Protein AF-A0A8S2VLJ2-F1 (afdb_monomer)

InterPro domains:
  IPR057774 UMOD/GP2/OIT3-like, D8C domain [PF23283] (25-92)

Secondary structure (DSSP, 8-state):
---S-----TT-TT---TT--SS-----TTS-SS--SSPPPTTGGG-SS-EE--SPPP-STT-EEEEEEEEEETTEE--GGGEEEEEEE---

Organism: NCBI:txid392030

Nearest PDB structures (foldseek):
  7p6t-assembly1_A  TM=8.991E-01  e=5.110E-03  Homo sapiens
  7p6r-assembly2_B  TM=8.998E-01  e=6.579E-03  Homo sapiens
  7p6r-assembly1_A  TM=8.991E-01  e=7.952E-03  Homo sapiens
  7q3n-assembly1_U  TM=8.943E-01  e=9.611E-03  Homo sapiens
  5e7t-assembly1_B  TM=3.470E-01  e=9.409E+00  Lactococcus phage Tuc2009

Sequence (92 aa):
TRLTSYTSCVNCFWDTSPYFSTGWYRFIAPGGTQMPAMPPSTGACGATWPTWYNGTYPSTAGSTVSSAVCAQVSGTLCHPSYYMPVSITNCN

Solvent-accessible surface area (backbone atoms only — not comparable to full-atom values): 5960 Å² total; per-residue (Å²): 135,88,76,66,52,70,63,74,56,90,79,50,94,79,67,80,56,92,86,72,68,96,76,88,83,80,56,50,83,90,55,40,77,56,74,44,68,54,84,58,58,80,46,45,70,76,18,80,44,25,47,22,37,80,68,83,76,58,85,50,64,76,37,71,44,85,47,55,33,31,29,30,51,98,86,45,71,60,48,87,87,38,60,35,81,45,76,48,64,25,78,119

Radius of gyration: 12.97 Å; Cα contacts (8 Å, |Δi|>4): 142; chains: 1; bounding box: 30×22×33 Å

Structure (mmCIF, N/CA/C/O backbone):
data_AF-A0A8S2VLJ2-F1
#
_entry.id   AF-A0A8S2VLJ2-F1
#
loop_
_atom_site.group_PDB
_atom_site.id
_atom_site.type_symbol
_atom_site.label_atom_id
_atom_site.label_alt_id
_atom_site.label_comp_id
_atom_site.label_asym_id
_atom_site.label_entity_id
_atom_site.label_seq_id
_atom_site.pdbx_PDB_ins_code
_atom_site.Cartn_x
_atom_site.Cartn_y
_atom_site.Cartn_z
_atom_site.occupancy
_atom_site.B_iso_or_equiv
_atom_site.auth_seq_id
_atom_site.auth_comp_id
_atom_site.auth_asym_id
_atom_site.auth_atom_id
_atom_site.pdbx_PDB_model_num
ATOM 1 N N . THR A 1 1 ? -17.240 0.145 -14.905 1.00 32.81 1 THR A N 1
ATOM 2 C CA . THR A 1 1 ? -16.209 -0.764 -15.4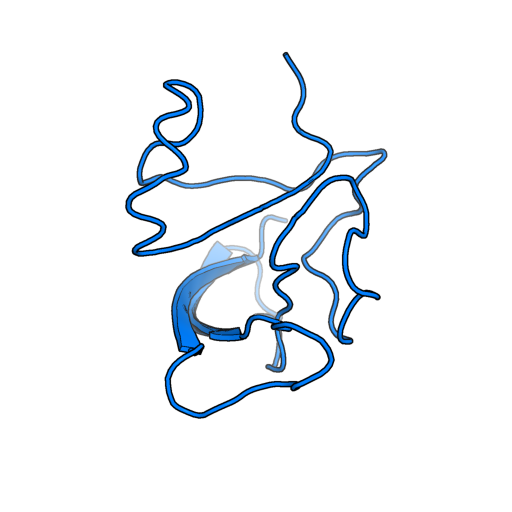51 1.00 32.81 1 THR A CA 1
ATOM 3 C C . THR A 1 1 ? -15.284 -1.132 -14.307 1.00 32.81 1 THR A C 1
ATOM 5 O O . THR A 1 1 ? -14.787 -0.235 -13.646 1.00 32.81 1 THR A O 1
ATOM 8 N N . ARG A 1 2 ? -15.221 -2.418 -13.943 1.00 34.25 2 ARG A N 1
ATOM 9 C CA . ARG A 1 2 ? -14.660 -2.936 -12.678 1.00 34.25 2 ARG A CA 1
ATOM 10 C C . ARG A 1 2 ? -13.155 -3.141 -12.832 1.00 34.25 2 ARG A C 1
ATOM 12 O O . ARG A 1 2 ? -12.746 -3.946 -13.658 1.00 34.25 2 ARG A O 1
ATOM 19 N N . LEU A 1 3 ? -12.359 -2.395 -12.075 1.00 37.97 3 LEU A N 1
ATOM 20 C CA . LEU A 1 3 ? -10.902 -2.454 -12.150 1.00 37.97 3 LEU A CA 1
ATOM 21 C C . LEU A 1 3 ? -10.400 -3.638 -11.313 1.00 37.97 3 LEU A C 1
ATOM 23 O O . LEU A 1 3 ? -10.616 -3.698 -10.106 1.00 37.97 3 LEU A O 1
ATOM 27 N N . THR A 1 4 ? -9.783 -4.607 -11.984 1.00 35.94 4 THR A N 1
ATOM 28 C CA . THR A 1 4 ? -9.141 -5.803 -11.404 1.00 35.94 4 THR A CA 1
ATOM 29 C C . THR A 1 4 ? -7.660 -5.588 -11.087 1.00 35.94 4 THR A C 1
ATOM 31 O O . THR A 1 4 ? -6.956 -6.538 -10.751 1.00 35.94 4 THR A O 1
ATOM 34 N N . SER A 1 5 ? -7.179 -4.351 -11.181 1.00 45.69 5 SER A N 1
ATOM 35 C CA . SER A 1 5 ? -5.826 -3.960 -10.809 1.00 45.69 5 SER A CA 1
ATOM 36 C C . SER A 1 5 ? -5.821 -2.549 -10.250 1.00 45.69 5 SER A C 1
ATOM 38 O O . SER A 1 5 ? -6.511 -1.653 -10.736 1.00 45.69 5 SER A O 1
ATOM 40 N N . TYR A 1 6 ? -5.062 -2.390 -9.173 1.00 47.94 6 TYR A N 1
ATOM 41 C CA . TYR A 1 6 ? -4.881 -1.133 -8.480 1.00 47.94 6 TYR A CA 1
ATOM 42 C C . TYR A 1 6 ? -3.476 -0.633 -8.792 1.00 47.94 6 TYR A C 1
ATOM 44 O O . TYR A 1 6 ? -2.550 -0.816 -8.011 1.00 47.94 6 TYR A O 1
ATOM 52 N N . THR A 1 7 ? -3.290 -0.040 -9.968 1.00 48.75 7 THR A N 1
ATOM 53 C CA . THR A 1 7 ? -2.140 0.833 -10.211 1.00 48.75 7 THR A CA 1
ATOM 54 C C . THR A 1 7 ? -2.422 2.146 -9.503 1.00 48.75 7 THR A C 1
ATOM 56 O O . THR A 1 7 ? -2.749 3.157 -10.115 1.00 48.75 7 THR A O 1
ATOM 59 N N . SER A 1 8 ? -2.311 2.158 -8.173 1.00 47.19 8 SER A N 1
ATOM 60 C CA . SER A 1 8 ? -1.946 3.416 -7.550 1.00 47.19 8 SER A CA 1
ATOM 61 C C . SER A 1 8 ? -0.530 3.698 -8.039 1.00 47.19 8 SER A C 1
ATOM 63 O O . SER A 1 8 ? 0.434 3.088 -7.593 1.00 47.19 8 SER A O 1
ATOM 65 N N . CYS A 1 9 ? -0.408 4.618 -8.984 1.00 49.41 9 CYS A N 1
ATOM 66 C CA . CYS A 1 9 ? 0.785 5.423 -9.118 1.00 49.41 9 CYS A CA 1
ATOM 67 C C . CYS A 1 9 ? 0.433 6.826 -8.638 1.00 49.41 9 CYS A C 1
ATOM 69 O O . CYS A 1 9 ? -0.158 7.620 -9.370 1.00 49.41 9 CYS A O 1
ATOM 71 N N . VAL A 1 10 ? 0.819 7.160 -7.417 1.00 48.03 10 VAL A N 1
ATOM 72 C CA . VAL A 1 10 ? 0.900 8.550 -6.992 1.00 48.03 10 VAL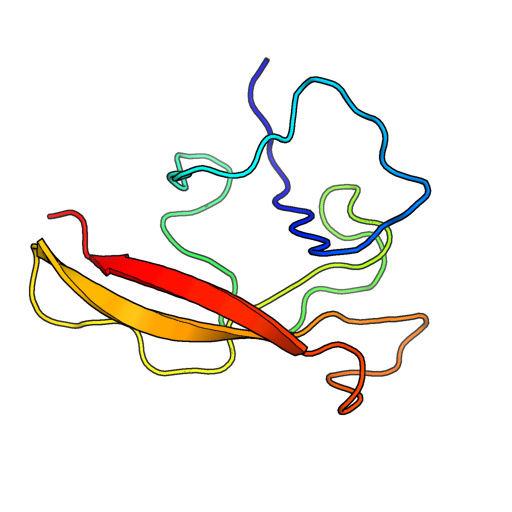 A CA 1
ATOM 73 C C . VAL A 1 10 ? 2.149 9.043 -7.722 1.00 48.03 10 VAL A C 1
ATOM 75 O O . VAL A 1 10 ? 3.258 8.772 -7.273 1.00 48.03 10 VAL A O 1
ATOM 78 N N . ASN A 1 11 ? 1.939 9.631 -8.913 1.00 46.50 11 ASN A N 1
ATOM 79 C CA . ASN A 1 11 ? 2.911 10.217 -9.863 1.00 46.50 11 ASN A CA 1
ATOM 80 C C . ASN A 1 11 ? 3.223 9.437 -11.170 1.00 46.50 11 ASN A C 1
ATOM 82 O O . ASN A 1 11 ? 4.279 9.668 -11.763 1.00 46.50 11 ASN A O 1
ATOM 86 N N . CYS A 1 12 ? 2.331 8.585 -11.703 1.00 50.44 12 CYS A N 1
ATOM 87 C CA . CYS A 1 12 ? 2.489 8.117 -13.096 1.00 50.44 12 CYS A CA 1
ATOM 88 C C . CYS A 1 12 ? 2.018 9.216 -14.064 1.00 50.44 12 CYS A C 1
ATOM 90 O O . CYS A 1 12 ? 0.854 9.262 -14.442 1.00 50.44 12 CYS A O 1
ATOM 92 N N . PHE A 1 13 ? 2.946 10.076 -14.501 1.00 44.97 13 PHE A N 1
ATOM 93 C CA . PHE A 1 13 ? 2.751 11.132 -15.516 1.00 44.97 13 PHE A CA 1
ATOM 94 C C . PHE A 1 13 ? 2.168 10.647 -16.867 1.00 44.97 13 PHE A C 1
ATOM 96 O O . PHE A 1 13 ? 1.874 11.467 -17.732 1.00 44.97 13 PHE A O 1
ATOM 103 N N . TRP A 1 14 ? 1.985 9.336 -17.049 1.00 47.78 14 TRP A N 1
ATOM 104 C CA . TRP A 1 14 ? 1.532 8.705 -18.291 1.00 47.78 14 TRP A CA 1
ATOM 105 C C . TRP A 1 14 ? 0.278 7.833 -18.135 1.00 47.78 14 TRP A C 1
ATOM 107 O O . TRP A 1 14 ? -0.194 7.296 -19.132 1.00 47.78 14 TRP A O 1
ATOM 117 N N . ASP A 1 15 ? -0.275 7.697 -16.924 1.00 49.62 15 ASP A N 1
ATOM 118 C CA . ASP A 1 15 ? -1.578 7.049 -16.722 1.00 49.62 15 ASP A CA 1
ATOM 119 C C . ASP A 1 15 ? -2.643 8.139 -16.542 1.00 49.62 15 ASP A C 1
ATOM 121 O O . ASP A 1 15 ? -3.029 8.510 -15.438 1.00 49.62 15 ASP A O 1
ATOM 125 N N . THR A 1 16 ? -3.057 8.737 -17.661 1.00 49.59 16 THR A N 1
ATOM 126 C CA . THR A 1 16 ? -4.114 9.764 -17.725 1.00 49.59 16 THR A CA 1
ATOM 127 C C . THR A 1 16 ? -5.512 9.151 -17.793 1.00 49.59 16 THR A C 1
ATOM 129 O O . THR A 1 16 ? -6.460 9.806 -18.233 1.00 49.59 16 THR A O 1
ATOM 132 N N . SER A 1 17 ? -5.665 7.889 -1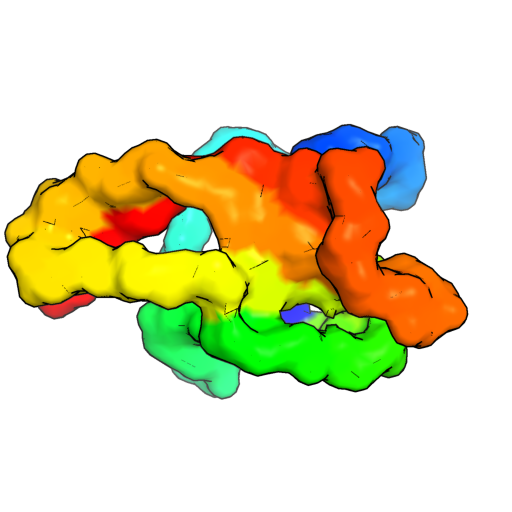7.383 1.00 52.69 17 SER A N 1
ATOM 133 C CA . SER A 1 17 ? -6.959 7.225 -17.384 1.00 52.69 17 SER A CA 1
ATOM 134 C C . SER A 1 17 ? -7.942 8.013 -16.500 1.00 52.69 17 SER A C 1
ATOM 136 O O . SER A 1 17 ? -7.733 8.115 -15.288 1.00 52.69 17 SER A O 1
ATOM 138 N N . PRO A 1 18 ? -9.047 8.548 -17.058 1.00 51.31 18 PRO A N 1
ATOM 139 C CA . PRO A 1 18 ? -10.016 9.368 -16.321 1.00 51.31 18 PRO A CA 1
ATOM 140 C C . PRO A 1 18 ? -10.773 8.581 -15.236 1.00 51.31 18 PRO A C 1
ATOM 142 O O . PRO A 1 18 ? -11.634 9.128 -14.552 1.00 51.31 18 PRO A O 1
ATOM 145 N N . TYR A 1 19 ? -10.470 7.289 -15.093 1.00 52.22 19 TYR A N 1
ATOM 146 C CA . TYR A 1 19 ? -11.081 6.372 -14.142 1.00 52.22 19 TYR A CA 1
ATOM 147 C C . TYR A 1 19 ? -10.322 6.264 -12.812 1.00 52.22 19 TYR A C 1
ATOM 149 O O . TYR A 1 19 ? -10.841 5.637 -11.890 1.00 52.22 19 TYR A O 1
ATOM 157 N N . PHE A 1 20 ? -9.133 6.866 -12.691 1.00 59.56 20 PHE A N 1
ATOM 158 C CA . PHE A 1 20 ? -8.332 6.840 -11.466 1.00 59.56 20 PHE A CA 1
ATOM 159 C C . PHE A 1 20 ? -8.150 8.251 -10.903 1.00 59.56 20 PHE A C 1
ATOM 161 O O . PHE A 1 20 ? -7.243 8.989 -11.277 1.00 59.56 20 PHE A O 1
ATOM 168 N N . SER A 1 21 ? -9.032 8.634 -9.982 1.00 63.22 21 SER A N 1
ATOM 169 C CA . SER A 1 21 ? -8.927 9.879 -9.215 1.00 63.22 21 SER A CA 1
ATOM 170 C C . SER A 1 21 ? -8.394 9.617 -7.807 1.00 63.22 21 SER A C 1
ATOM 172 O O . SER A 1 21 ? -8.581 8.535 -7.251 1.00 63.22 21 SER A O 1
ATOM 174 N N . THR A 1 22 ? -7.788 10.613 -7.167 1.00 70.69 22 THR A N 1
ATOM 175 C CA . THR A 1 22 ? -7.506 10.532 -5.728 1.00 70.69 22 THR A CA 1
ATOM 176 C C . THR A 1 22 ? -8.806 10.256 -4.972 1.00 70.69 22 THR A C 1
ATOM 178 O O . THR A 1 22 ? -9.784 10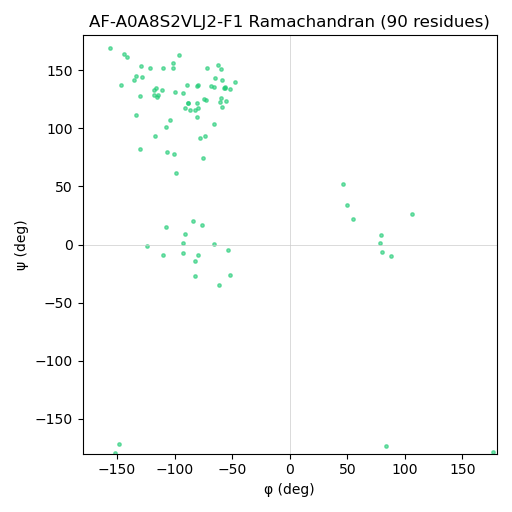.986 -5.126 1.00 70.69 22 THR A O 1
ATOM 181 N N . GLY A 1 23 ? -8.841 9.185 -4.185 1.00 80.06 23 GLY A N 1
ATOM 182 C CA . GLY A 1 23 ? -10.054 8.757 -3.503 1.00 80.06 23 GLY A CA 1
ATOM 183 C C . GLY A 1 23 ? -9.872 7.457 -2.735 1.00 80.06 23 GLY A C 1
ATOM 184 O O . GLY A 1 23 ? -8.784 6.882 -2.702 1.00 80.06 23 GLY A O 1
ATOM 185 N N . TRP A 1 24 ? -10.958 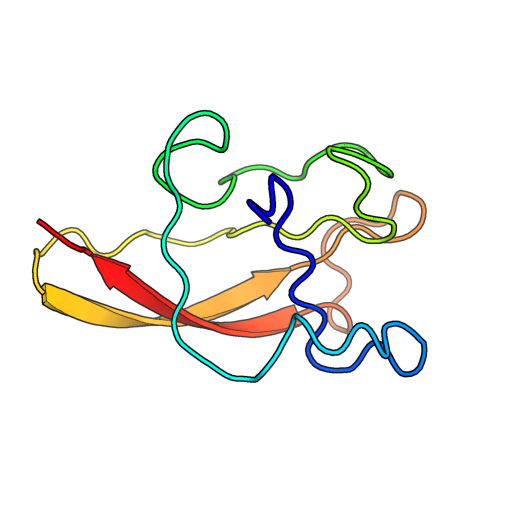7.009 -2.113 1.00 81.00 24 TRP A N 1
ATOM 186 C CA . TRP A 1 24 ? -11.027 5.724 -1.431 1.00 81.00 24 TRP A CA 1
ATOM 187 C C . TRP A 1 24 ? -11.470 4.638 -2.391 1.00 81.00 24 TRP A C 1
ATOM 189 O O . TRP A 1 24 ? -12.423 4.813 -3.149 1.00 81.00 24 TRP A O 1
ATOM 199 N N . TYR A 1 25 ? -10.814 3.490 -2.303 1.00 80.62 25 TYR A N 1
ATOM 200 C CA . TYR A 1 25 ? -11.127 2.351 -3.142 1.00 80.62 25 TYR A CA 1
ATOM 201 C C . TYR A 1 25 ? -11.210 1.092 -2.298 1.00 80.62 25 TYR A C 1
ATOM 203 O O . TYR A 1 25 ? -10.483 0.920 -1.319 1.00 80.62 25 TYR A O 1
ATOM 211 N N . ARG A 1 26 ? -12.127 0.210 -2.691 1.00 83.06 26 ARG A N 1
ATOM 212 C CA . ARG A 1 26 ? -12.412 -1.036 -1.989 1.00 83.06 26 ARG A CA 1
ATOM 213 C C . ARG A 1 26 ? -12.118 -2.216 -2.898 1.00 83.06 26 ARG A C 1
ATOM 215 O O . ARG A 1 26 ? -12.640 -2.289 -4.009 1.00 83.06 26 ARG A O 1
ATOM 222 N N . PHE A 1 27 ? -11.337 -3.161 -2.389 1.00 78.06 27 PHE A N 1
ATOM 223 C CA . PHE A 1 27 ? -11.121 -4.444 -3.043 1.00 78.06 27 PHE A CA 1
ATOM 224 C C . PHE A 1 27 ? -12.386 -5.292 -2.906 1.00 78.06 27 PHE A C 1
ATOM 226 O O . PHE A 1 27 ? -12.905 -5.497 -1.807 1.00 78.06 27 PHE A O 1
ATOM 233 N N . ILE A 1 28 ? -12.912 -5.731 -4.044 1.00 78.44 28 ILE A N 1
ATOM 234 C CA . ILE A 1 28 ? -14.065 -6.622 -4.136 1.00 78.44 28 ILE A CA 1
ATOM 235 C C . ILE A 1 28 ? -13.708 -7.783 -5.062 1.00 78.44 28 ILE A C 1
ATOM 237 O O . ILE A 1 28 ? -12.878 -7.636 -5.967 1.00 78.44 28 ILE A O 1
ATOM 241 N N . ALA A 1 29 ? -14.359 -8.934 -4.871 1.00 74.19 29 ALA A N 1
ATOM 242 C CA . ALA A 1 29 ? -14.161 -10.104 -5.723 1.00 74.19 29 ALA A CA 1
ATOM 243 C C . ALA A 1 29 ? -14.225 -9.708 -7.218 1.00 74.19 29 ALA A C 1
ATOM 245 O O . ALA A 1 29 ? -15.048 -8.862 -7.582 1.00 74.19 29 ALA A O 1
ATOM 246 N N . PRO A 1 30 ? -13.362 -10.261 -8.096 1.00 72.25 30 PRO A N 1
ATOM 247 C CA . PRO A 1 30 ? -12.437 -11.361 -7.851 1.00 72.25 30 PRO A CA 1
ATOM 248 C C . PRO A 1 30 ? -11.043 -10.869 -7.421 1.00 72.25 30 PRO A C 1
ATOM 250 O O . PRO A 1 30 ? -10.163 -11.686 -7.191 1.00 72.25 30 PRO A O 1
ATOM 253 N N . GLY A 1 31 ? -10.830 -9.553 -7.297 1.00 67.12 31 GLY A N 1
ATOM 254 C CA . GLY A 1 31 ? -9.526 -8.930 -7.049 1.00 67.12 31 GLY A CA 1
ATOM 255 C C . GLY A 1 31 ? -9.033 -9.044 -5.605 1.00 67.12 31 GLY A C 1
ATOM 256 O O . GLY A 1 31 ? -8.154 -8.290 -5.208 1.00 67.12 31 GLY A O 1
ATOM 257 N N . GLY A 1 32 ? -9.612 -9.954 -4.819 1.00 77.31 32 GLY A N 1
ATOM 258 C CA . GLY A 1 32 ? -9.333 -10.119 -3.397 1.00 77.31 32 GLY A CA 1
ATOM 259 C C . GLY A 1 32 ? -10.114 -9.164 -2.492 1.00 77.31 32 GLY A C 1
ATOM 260 O O . GLY A 1 32 ? -11.018 -8.446 -2.922 1.00 77.31 32 GLY A O 1
ATOM 261 N N . THR A 1 33 ? -9.772 -9.211 -1.206 1.00 81.69 33 THR A N 1
ATOM 262 C CA . THR A 1 33 ? -10.374 -8.409 -0.126 1.00 81.69 33 THR A CA 1
ATOM 263 C C . THR A 1 33 ? -9.427 -7.339 0.420 1.00 81.69 33 THR A C 1
ATOM 265 O O . THR A 1 33 ? -9.848 -6.479 1.186 1.00 81.69 33 THR A O 1
ATOM 268 N N . GLN A 1 34 ? -8.157 -7.374 0.018 1.00 83.56 34 GLN A N 1
ATOM 269 C CA . GLN A 1 34 ? -7.099 -6.474 0.465 1.00 83.56 34 GLN A CA 1
ATOM 270 C C . GLN A 1 34 ? -5.990 -6.404 -0.587 1.00 83.56 34 GLN A C 1
ATOM 272 O O . GLN A 1 34 ? -5.956 -7.220 -1.513 1.00 83.56 34 GLN A O 1
ATOM 277 N N . MET A 1 35 ? -5.068 -5.455 -0.429 1.00 84.38 35 MET A N 1
ATOM 278 C CA . MET A 1 35 ? -3.878 -5.400 -1.272 1.00 84.38 35 MET A CA 1
ATOM 279 C C . MET A 1 35 ? -3.009 -6.656 -1.091 1.00 84.38 35 MET A C 1
ATOM 281 O O . MET A 1 35 ? -3.030 -7.303 -0.038 1.00 84.38 35 MET A O 1
ATOM 285 N N . PRO A 1 36 ? -2.203 -7.019 -2.096 1.00 85.50 36 PRO A N 1
ATOM 286 C CA . PRO A 1 36 ? -1.191 -8.047 -1.918 1.00 85.50 36 PRO A CA 1
ATOM 287 C C . PRO A 1 36 ? -0.245 -7.659 -0.774 1.00 85.50 36 PRO A C 1
ATOM 289 O O . PRO A 1 36 ? 0.205 -6.517 -0.701 1.00 85.50 36 PRO A O 1
ATOM 292 N N . ALA A 1 37 ? 0.059 -8.609 0.113 1.00 87.44 37 ALA A N 1
ATOM 293 C CA . ALA A 1 37 ? 1.099 -8.444 1.136 1.00 87.44 37 ALA A CA 1
ATOM 294 C C . ALA A 1 37 ? 2.510 -8.724 0.581 1.00 87.44 37 ALA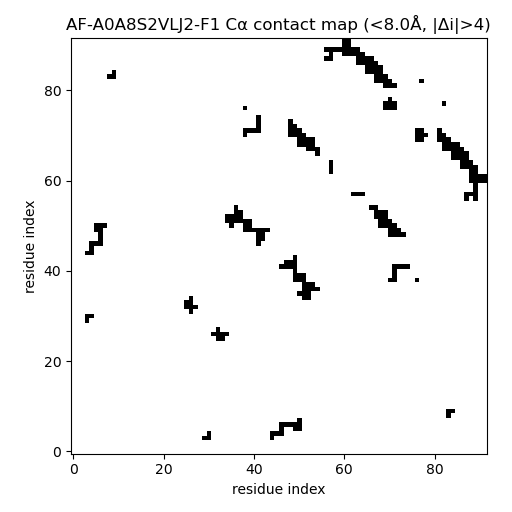 A C 1
ATOM 296 O O . ALA A 1 37 ? 3.520 -8.415 1.207 1.00 87.44 37 ALA A O 1
ATOM 297 N N . MET A 1 38 ? 2.572 -9.333 -0.604 1.00 85.62 38 MET A N 1
ATOM 298 C CA . MET A 1 38 ? 3.793 -9.732 -1.292 1.00 85.62 38 MET A CA 1
ATOM 299 C C . MET A 1 38 ? 3.864 -9.067 -2.669 1.00 85.62 38 MET A C 1
ATOM 301 O O . MET A 1 38 ? 2.812 -8.809 -3.261 1.00 85.62 38 MET A O 1
ATOM 305 N N . PRO A 1 39 ? 5.078 -8.823 -3.190 1.00 85.94 39 PRO A N 1
ATOM 306 C CA . PRO A 1 39 ? 5.270 -8.242 -4.512 1.00 85.94 39 PRO A CA 1
ATOM 307 C C . PRO A 1 39 ? 4.655 -9.122 -5.611 1.00 85.94 39 PRO A C 1
ATOM 309 O O . PRO A 1 39 ? 5.032 -10.291 -5.739 1.00 85.94 39 PRO A O 1
ATOM 312 N N . PRO A 1 40 ? 3.730 -8.588 -6.426 1.00 84.06 40 PRO A N 1
ATOM 313 C CA . PRO A 1 40 ? 3.257 -9.257 -7.628 1.00 84.06 40 PRO A CA 1
ATOM 314 C C . PRO A 1 40 ? 4.336 -9.242 -8.713 1.00 84.06 40 PRO A C 1
ATOM 316 O O . PRO A 1 40 ? 5.120 -8.304 -8.803 1.00 84.06 40 PRO A O 1
ATOM 319 N N . SER A 1 41 ? 4.329 -10.232 -9.606 1.00 83.38 41 SER A N 1
ATOM 320 C CA . SER A 1 41 ? 5.208 -10.234 -10.781 1.00 83.38 41 SER A CA 1
ATOM 321 C C . SER A 1 41 ? 4.968 -9.017 -11.684 1.00 83.38 41 SER A C 1
ATOM 323 O O . SER A 1 41 ? 3.840 -8.539 -11.797 1.00 83.38 41 SER A O 1
ATOM 325 N N . THR A 1 42 ? 5.995 -8.558 -12.405 1.00 80.69 42 THR A N 1
ATOM 326 C CA . THR A 1 42 ? 5.877 -7.458 -13.378 1.00 80.69 42 THR A CA 1
ATOM 327 C C . THR A 1 42 ? 4.739 -7.737 -14.366 1.00 80.69 42 THR A C 1
ATOM 329 O O . THR A 1 42 ? 4.636 -8.850 -14.879 1.00 80.69 42 THR A O 1
ATOM 332 N N . GLY A 1 43 ? 3.879 -6.750 -14.633 1.00 73.06 43 GLY A N 1
ATOM 333 C CA . GLY A 1 43 ? 2.734 -6.920 -15.537 1.00 73.06 43 GLY A CA 1
ATOM 334 C C . GLY A 1 43 ? 1.528 -7.644 -14.924 1.00 73.06 43 GLY A C 1
ATOM 335 O O . GLY A 1 43 ? 0.530 -7.849 -15.620 1.00 73.06 43 GLY A O 1
ATOM 336 N N . ALA A 1 44 ? 1.581 -8.043 -13.646 1.00 76.50 44 ALA A N 1
ATOM 337 C CA . ALA A 1 44 ? 0.468 -8.719 -12.985 1.00 76.50 44 ALA A CA 1
ATOM 338 C C . ALA A 1 44 ? -0.814 -7.878 -13.053 1.00 76.50 44 ALA A C 1
ATOM 340 O O . ALA A 1 44 ? -0.807 -6.672 -12.810 1.00 76.50 44 ALA A O 1
ATOM 341 N N . CYS A 1 45 ? -1.927 -8.529 -13.393 1.00 70.88 45 CYS A N 1
ATOM 342 C CA . CYS A 1 45 ? -3.245 -7.901 -13.520 1.00 70.88 45 CYS A CA 1
ATOM 343 C C . CYS A 1 45 ? -3.287 -6.688 -14.483 1.00 70.88 45 CYS A C 1
ATOM 345 O O . CYS A 1 45 ? -4.176 -5.845 -14.376 1.00 70.88 45 CYS A O 1
ATOM 347 N N . GLY A 1 46 ? -2.342 -6.584 -15.426 1.00 73.38 46 GLY A N 1
ATOM 348 C CA . GLY A 1 46 ? -2.241 -5.455 -16.360 1.00 73.38 46 GLY A CA 1
ATOM 349 C C . GLY A 1 46 ? -1.590 -4.200 -15.769 1.00 73.38 46 GLY A C 1
ATOM 350 O O . GLY A 1 46 ? -1.581 -3.161 -16.420 1.00 73.38 46 GLY A O 1
ATOM 351 N N . ALA A 1 47 ? -1.034 -4.283 -14.557 1.00 72.75 47 ALA A N 1
ATOM 352 C CA . ALA A 1 47 ? -0.257 -3.208 -13.960 1.00 72.75 47 ALA A CA 1
ATOM 353 C C . ALA A 1 47 ? 1.165 -3.198 -14.534 1.00 72.75 47 ALA A C 1
ATOM 355 O O . ALA A 1 47 ? 1.933 -4.137 -14.318 1.00 72.75 47 ALA A O 1
ATOM 356 N N . THR A 1 48 ? 1.550 -2.114 -15.211 1.00 75.12 48 THR A N 1
ATOM 357 C CA . THR A 1 48 ? 2.937 -1.930 -15.676 1.00 75.12 48 THR A CA 1
ATOM 358 C C . THR A 1 48 ? 3.916 -1.883 -14.492 1.00 75.12 48 THR A C 1
ATOM 360 O O . THR A 1 48 ? 5.018 -2.419 -14.579 1.00 75.12 48 THR A O 1
ATOM 363 N N . TRP A 1 49 ? 3.479 -1.305 -13.367 1.00 79.75 49 TRP A N 1
ATOM 364 C CA . TRP A 1 49 ? 4.243 -1.156 -12.124 1.00 79.75 49 TRP A CA 1
ATOM 365 C C . TRP A 1 49 ? 3.366 -1.655 -10.970 1.00 79.75 49 TRP A C 1
ATOM 367 O O . TRP A 1 49 ? 2.652 -0.859 -10.358 1.00 79.75 49 TRP A O 1
ATOM 377 N N . PRO A 1 50 ? 3.303 -2.976 -10.725 1.00 80.00 50 PRO A N 1
ATOM 378 C CA . PRO A 1 50 ? 2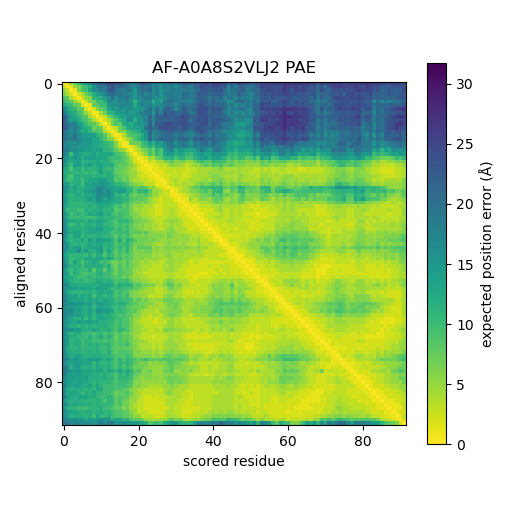.414 -3.515 -9.708 1.00 80.00 50 PRO A CA 1
ATOM 379 C C . PRO A 1 50 ? 2.855 -3.052 -8.320 1.00 80.00 50 PRO A C 1
ATOM 381 O O . PRO A 1 50 ? 4.044 -3.085 -7.992 1.00 80.00 50 PRO A O 1
ATOM 384 N N . THR A 1 51 ? 1.887 -2.630 -7.508 1.00 84.56 51 THR A N 1
ATOM 385 C CA . THR A 1 51 ? 2.124 -2.171 -6.140 1.00 84.56 51 THR A CA 1
ATOM 386 C C . THR A 1 51 ? 1.572 -3.150 -5.116 1.00 84.56 51 THR A C 1
ATOM 388 O O . THR A 1 51 ? 0.631 -3.905 -5.374 1.00 84.56 51 THR A O 1
ATOM 391 N N . TRP A 1 52 ? 2.191 -3.162 -3.939 1.00 87.06 52 TRP A N 1
ATOM 392 C CA . TRP A 1 52 ? 1.775 -3.996 -2.820 1.00 87.06 52 TRP A CA 1
ATOM 393 C C . TRP A 1 52 ? 1.977 -3.285 -1.494 1.00 87.06 52 TRP A C 1
ATOM 395 O O . TRP A 1 52 ? 2.699 -2.286 -1.387 1.00 87.06 52 TRP A O 1
ATOM 405 N N . TYR A 1 53 ? 1.329 -3.826 -0.472 1.00 88.62 53 TYR A N 1
ATOM 406 C CA . TYR A 1 53 ? 1.414 -3.309 0.875 1.00 88.62 53 TYR A CA 1
ATOM 407 C C . TYR A 1 53 ? 2.308 -4.198 1.735 1.00 88.62 53 TYR A C 1
ATOM 409 O O . TYR A 1 53 ? 1.927 -5.303 2.105 1.00 88.62 53 TYR A O 1
ATOM 417 N N . ASN A 1 54 ? 3.505 -3.706 2.057 1.00 84.56 54 ASN A N 1
ATOM 418 C CA . ASN A 1 54 ? 4.441 -4.377 2.959 1.00 84.56 54 ASN A CA 1
ATOM 419 C C . ASN A 1 54 ? 4.358 -3.773 4.367 1.00 84.56 54 ASN A C 1
ATOM 421 O O . ASN A 1 54 ? 5.303 -3.156 4.857 1.00 84.56 54 ASN A O 1
ATOM 425 N N . GLY A 1 55 ? 3.186 -3.879 4.982 1.00 84.31 55 GLY A N 1
ATOM 426 C CA . GLY A 1 55 ? 2.944 -3.373 6.324 1.00 84.31 55 GLY A CA 1
ATOM 427 C C . GLY A 1 55 ? 1.861 -4.165 7.039 1.00 84.31 55 GLY A C 1
ATOM 428 O O . GLY A 1 55 ? 1.299 -5.124 6.508 1.00 84.31 55 GLY A O 1
ATOM 429 N N . THR A 1 56 ? 1.572 -3.759 8.269 1.00 87.44 56 THR A N 1
ATOM 430 C CA . THR A 1 56 ? 0.562 -4.418 9.095 1.00 87.44 56 THR A CA 1
ATOM 431 C C . THR A 1 56 ? -0.805 -3.807 8.829 1.00 87.44 56 THR A C 1
ATOM 433 O O . THR A 1 56 ? -1.008 -2.609 9.024 1.00 87.44 56 THR A O 1
ATOM 436 N N . TYR A 1 57 ? -1.759 -4.637 8.411 1.00 86.81 57 TYR A N 1
ATOM 437 C CA . TYR A 1 57 ? -3.139 -4.201 8.239 1.00 86.81 57 TYR A CA 1
ATOM 438 C C . TYR A 1 57 ? -3.772 -3.790 9.579 1.00 86.81 57 TYR A C 1
ATOM 440 O O . TYR A 1 57 ? -3.518 -4.438 10.599 1.00 86.81 57 TYR A O 1
ATOM 448 N N . PRO A 1 58 ? -4.622 -2.745 9.596 1.00 89.06 58 PRO A N 1
ATOM 449 C CA . PRO A 1 58 ? -5.383 -2.385 10.785 1.00 89.06 58 PRO A CA 1
ATOM 450 C C . PRO A 1 58 ? -6.280 -3.548 11.223 1.00 89.06 58 PRO A C 1
ATOM 452 O O . PRO A 1 58 ? -7.083 -4.054 10.442 1.00 89.06 58 PRO A O 1
ATOM 455 N N . SER A 1 59 ? -6.168 -3.968 12.482 1.00 87.81 59 SER A N 1
ATOM 456 C CA . SER A 1 59 ? -6.969 -5.064 13.045 1.00 87.81 59 SER A CA 1
ATOM 457 C C . SER A 1 59 ? -8.362 -4.618 13.497 1.00 87.81 59 SER A C 1
ATOM 459 O O . SER A 1 59 ? -9.298 -5.413 13.488 1.00 87.81 59 SER A O 1
ATOM 461 N N . THR A 1 60 ? -8.514 -3.347 13.870 1.00 90.06 60 THR A N 1
ATOM 462 C CA . THR A 1 60 ? -9.773 -2.792 14.371 1.00 90.06 60 THR A CA 1
ATOM 463 C C . THR A 1 60 ? -10.630 -2.281 13.218 1.00 90.06 60 THR A C 1
ATOM 465 O O . THR A 1 60 ? -10.214 -1.377 12.489 1.00 90.06 60 THR A O 1
ATOM 468 N N . ALA A 1 61 ? -11.849 -2.802 13.074 1.00 89.38 61 ALA A N 1
ATOM 469 C CA . ALA A 1 61 ? -12.821 -2.297 12.107 1.00 89.38 61 ALA A CA 1
ATOM 470 C C . ALA A 1 61 ? -13.086 -0.791 12.308 1.00 89.38 61 ALA A C 1
ATOM 472 O O . ALA A 1 61 ? -13.236 -0.312 13.430 1.00 89.38 61 ALA A O 1
ATOM 473 N N . GLY A 1 62 ? -13.115 -0.034 11.214 1.00 87.06 62 GLY A N 1
ATOM 474 C CA . GLY A 1 62 ? -13.269 1.422 11.194 1.00 87.06 62 GLY A CA 1
ATOM 475 C C . GLY A 1 62 ? -11.988 2.206 11.490 1.00 87.06 62 GLY A C 1
ATOM 476 O O . GLY A 1 62 ? -11.992 3.428 11.353 1.00 87.06 62 GLY A O 1
ATOM 477 N N . SER A 1 63 ? -10.887 1.544 11.863 1.00 89.56 63 SER A N 1
ATOM 478 C CA . SER A 1 63 ? -9.609 2.230 12.062 1.00 89.56 63 SER A CA 1
ATOM 479 C C . SER A 1 63 ? -8.904 2.488 10.732 1.00 89.56 63 SER A C 1
ATOM 481 O O . SER A 1 63 ? -8.866 1.622 9.855 1.00 89.56 63 SER A O 1
ATOM 483 N N . THR A 1 64 ? -8.345 3.693 10.607 1.00 89.75 64 THR A N 1
ATOM 484 C CA . THR A 1 64 ? -7.566 4.140 9.450 1.00 89.75 64 THR A CA 1
ATOM 485 C C . THR A 1 64 ? -6.126 4.372 9.875 1.00 89.75 64 THR A C 1
ATOM 487 O O . THR A 1 64 ? -5.876 5.105 10.831 1.00 89.75 64 THR A O 1
ATOM 490 N N . VAL A 1 65 ? -5.178 3.784 9.151 1.00 89.50 65 VAL A N 1
ATOM 49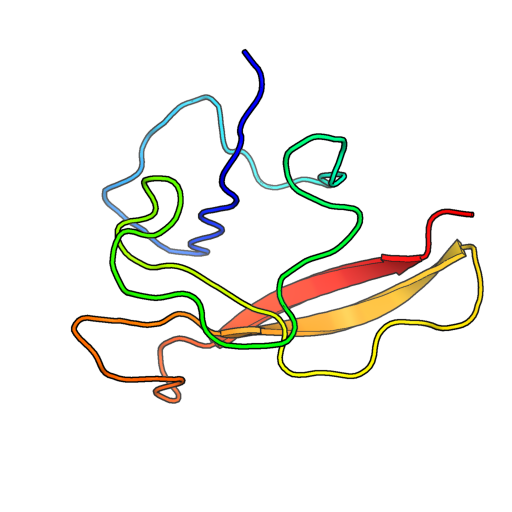1 C CA . VAL A 1 65 ? -3.742 3.959 9.387 1.00 89.50 65 VAL A CA 1
ATOM 492 C C . VAL A 1 65 ? -3.085 4.631 8.191 1.00 89.50 65 VAL A C 1
ATOM 494 O O . VAL A 1 65 ? -3.328 4.265 7.038 1.00 89.50 65 VAL A O 1
ATOM 497 N N . SER A 1 66 ? -2.241 5.622 8.469 1.00 89.88 66 SER A N 1
ATOM 498 C CA . SER A 1 66 ? -1.342 6.196 7.470 1.00 89.88 66 SER A CA 1
ATOM 499 C C . SER A 1 66 ? -0.209 5.217 7.221 1.00 89.88 66 SER A C 1
ATOM 501 O O . SER A 1 66 ? 0.468 4.781 8.152 1.00 89.88 66 SER A O 1
ATOM 503 N N . SER A 1 67 ? -0.012 4.845 5.967 1.00 89.00 67 SER A N 1
ATOM 504 C CA . SER A 1 67 ? 1.003 3.879 5.588 1.00 89.00 67 SER A CA 1
ATOM 505 C C . SER A 1 67 ? 1.556 4.181 4.203 1.00 89.00 67 SER A C 1
ATOM 507 O O . SER A 1 67 ? 1.278 5.231 3.626 1.00 89.00 67 SER A O 1
ATOM 509 N N . ALA A 1 68 ? 2.371 3.278 3.673 1.00 87.00 68 ALA A N 1
ATOM 510 C CA . ALA A 1 68 ? 2.881 3.393 2.321 1.00 87.00 68 ALA A CA 1
ATOM 511 C C . ALA A 1 68 ? 2.795 2.051 1.600 1.00 87.00 68 ALA A C 1
ATOM 513 O O . ALA A 1 68 ? 3.034 0.997 2.189 1.00 87.00 68 ALA A O 1
ATOM 514 N N . VAL A 1 69 ? 2.457 2.109 0.318 1.00 86.88 69 VAL A N 1
ATOM 515 C CA . VAL A 1 69 ? 2.646 0.993 -0.608 1.00 86.88 69 VAL A CA 1
ATOM 516 C C . VAL A 1 69 ? 3.949 1.184 -1.352 1.00 86.88 69 VAL A C 1
ATOM 518 O O . VAL A 1 69 ? 4.520 2.275 -1.392 1.00 86.88 69 VAL A O 1
ATOM 521 N N . CYS A 1 70 ? 4.408 0.106 -1.951 1.00 87.00 70 CYS A N 1
ATOM 522 C CA . CYS A 1 70 ? 5.630 0.076 -2.718 1.00 87.00 70 CYS A CA 1
ATOM 523 C C . CYS A 1 70 ? 5.347 -0.531 -4.095 1.00 87.00 70 CYS A C 1
ATOM 525 O O . CYS A 1 70 ? 4.518 -1.435 -4.205 1.00 87.00 70 CYS A O 1
ATOM 527 N N . ALA A 1 71 ? 6.023 -0.032 -5.133 1.00 85.06 71 ALA A N 1
ATOM 528 C CA . ALA A 1 71 ? 5.923 -0.558 -6.491 1.00 85.06 71 ALA A CA 1
ATOM 529 C C . ALA A 1 71 ? 7.102 -1.462 -6.877 1.00 85.06 71 ALA A C 1
ATOM 531 O O . ALA A 1 71 ? 8.235 -1.296 -6.411 1.00 85.06 71 ALA A O 1
ATOM 532 N N . GLN A 1 72 ? 6.826 -2.399 -7.783 1.00 84.25 72 GLN A N 1
ATOM 533 C CA . GLN A 1 72 ? 7.830 -3.199 -8.474 1.00 84.25 72 GLN A CA 1
ATOM 534 C C . GLN A 1 72 ? 8.054 -2.607 -9.857 1.00 84.25 72 GLN A C 1
ATOM 536 O O . GLN A 1 72 ? 7.115 -2.371 -10.617 1.00 84.25 72 GLN A O 1
ATOM 541 N N . VAL A 1 73 ? 9.324 -2.417 -10.190 1.00 83.19 73 VAL A N 1
ATOM 542 C CA . VAL A 1 73 ? 9.756 -1.666 -11.363 1.00 83.19 73 VAL A CA 1
ATOM 543 C C . VAL A 1 73 ? 10.827 -2.444 -12.083 1.00 83.19 73 VAL A C 1
ATOM 545 O O . VAL A 1 73 ? 11.927 -2.576 -11.561 1.00 83.19 73 VAL A O 1
ATOM 548 N N . SER A 1 74 ? 10.533 -2.958 -13.276 1.00 82.62 74 SER A N 1
ATOM 549 C CA . SER A 1 74 ? 11.539 -3.648 -14.101 1.00 82.62 74 SER A CA 1
ATOM 550 C C . SER A 1 74 ? 12.329 -4.731 -13.337 1.00 82.62 74 SER A C 1
ATOM 552 O O . SER A 1 74 ? 13.515 -4.928 -13.574 1.00 82.62 74 SER A O 1
ATOM 554 N N . GLY A 1 75 ? 11.678 -5.417 -12.387 1.00 82.69 75 GLY A N 1
ATOM 555 C CA . GLY A 1 75 ? 12.296 -6.433 -11.522 1.00 82.69 75 GLY A CA 1
ATOM 556 C C . GLY A 1 75 ? 12.942 -5.906 -10.232 1.00 82.69 75 GLY A C 1
ATOM 557 O O . GLY A 1 75 ? 13.266 -6.698 -9.353 1.00 82.69 75 GLY A O 1
ATOM 558 N N . THR A 1 76 ? 13.083 -4.591 -10.060 1.00 85.94 76 THR A N 1
ATOM 559 C CA . THR A 1 76 ? 13.482 -3.974 -8.791 1.00 85.94 76 THR A CA 1
ATOM 560 C C . THR A 1 76 ? 12.285 -3.876 -7.849 1.00 85.94 76 THR A C 1
ATOM 562 O O . THR A 1 76 ? 11.276 -3.241 -8.161 1.00 85.94 76 THR A O 1
ATOM 565 N N . LEU A 1 77 ? 12.417 -4.495 -6.677 1.00 88.44 77 LEU A N 1
ATOM 566 C CA . LEU A 1 77 ? 11.426 -4.464 -5.603 1.00 88.44 77 LEU A CA 1
ATOM 567 C C . LEU A 1 77 ? 11.745 -3.324 -4.633 1.00 88.44 77 LEU A C 1
ATOM 569 O O . LEU A 1 77 ? 12.874 -3.241 -4.160 1.00 88.44 77 LEU A O 1
ATOM 573 N N . CYS A 1 78 ? 10.766 -2.481 -4.299 1.00 85.62 78 CYS A N 1
ATOM 574 C CA . CYS A 1 78 ? 10.881 -1.472 -3.234 1.00 85.62 78 CYS A CA 1
ATOM 575 C C . CYS A 1 78 ? 12.154 -0.642 -3.230 1.00 85.62 78 CYS A C 1
ATOM 577 O O . CYS A 1 78 ? 12.793 -0.457 -2.192 1.00 85.62 78 CYS A O 1
ATOM 579 N N . HIS A 1 79 ? 12.469 -0.050 -4.381 1.00 86.94 79 HIS A N 1
ATOM 580 C CA . HIS A 1 79 ? 13.394 1.069 -4.374 1.00 86.94 79 HIS A CA 1
ATOM 581 C C . HIS A 1 79 ? 12.827 2.193 -3.481 1.00 86.94 79 HIS A C 1
ATOM 583 O O . HIS A 1 79 ? 11.623 2.458 -3.545 1.00 86.94 79 HIS A O 1
ATOM 589 N N . PRO A 1 80 ? 13.656 2.906 -2.698 1.00 83.25 80 PRO A N 1
ATOM 590 C CA . PRO A 1 80 ? 13.213 4.026 -1.859 1.00 83.25 80 PRO A CA 1
ATOM 591 C C . PRO A 1 80 ? 12.393 5.099 -2.595 1.00 83.25 80 PRO A C 1
ATOM 593 O O . PRO A 1 80 ? 11.552 5.763 -2.000 1.00 83.25 80 PRO A O 1
ATOM 596 N N . SER A 1 81 ? 12.597 5.246 -3.904 1.00 82.50 81 SER A N 1
ATOM 597 C CA . SER A 1 81 ? 11.858 6.188 -4.759 1.00 82.50 81 SER A CA 1
ATOM 598 C C . SER A 1 81 ? 10.468 5.702 -5.191 1.00 82.50 81 SER A C 1
ATOM 600 O O . SER A 1 81 ? 9.732 6.468 -5.804 1.00 82.50 81 SER A O 1
ATOM 602 N N . TYR A 1 82 ? 10.117 4.442 -4.924 1.00 83.81 82 TYR A N 1
ATOM 603 C CA . TYR A 1 82 ? 8.860 3.809 -5.349 1.00 83.81 82 TYR A CA 1
ATOM 604 C C . TYR A 1 82 ? 7.879 3.608 -4.193 1.00 83.81 82 TYR A C 1
ATOM 606 O O . TYR A 1 82 ? 6.923 2.842 -4.314 1.00 83.81 82 TYR A O 1
ATOM 614 N N . TYR A 1 83 ? 8.123 4.283 -3.069 1.00 82.81 83 TYR A N 1
ATOM 615 C CA . TYR A 1 83 ? 7.174 4.361 -1.973 1.00 82.81 83 TYR A CA 1
ATOM 616 C C . TYR A 1 83 ? 6.120 5.412 -2.264 1.00 82.81 83 TYR A C 1
ATOM 618 O O . TYR A 1 83 ? 6.422 6.528 -2.688 1.00 82.81 83 TYR A O 1
ATOM 626 N N . MET A 1 84 ? 4.877 5.058 -1.977 1.00 83.38 84 MET A N 1
ATOM 627 C CA . MET A 1 84 ? 3.747 5.947 -2.145 1.00 83.38 84 MET A CA 1
ATOM 628 C C . MET A 1 84 ? 2.892 5.976 -0.885 1.00 83.38 84 MET A C 1
ATOM 630 O O . MET A 1 84 ? 2.478 4.913 -0.415 1.00 83.38 84 MET A O 1
ATOM 634 N N . PRO A 1 85 ? 2.588 7.168 -0.348 1.00 84.69 85 PRO A N 1
ATOM 635 C CA . PRO A 1 85 ? 1.756 7.287 0.836 1.00 84.69 85 PRO A CA 1
ATOM 636 C C . PRO A 1 85 ? 0.315 6.879 0.519 1.00 84.69 85 PRO A C 1
ATOM 638 O O . PRO A 1 85 ? -0.247 7.263 -0.507 1.00 84.69 85 PRO A O 1
ATOM 641 N N . VAL A 1 86 ? -0.289 6.113 1.421 1.00 84.88 86 VAL A N 1
ATOM 642 C CA . VAL A 1 86 ? -1.689 5.688 1.359 1.00 84.88 86 VAL A CA 1
ATOM 643 C C . VAL A 1 86 ? -2.311 5.707 2.750 1.00 84.88 86 VAL A C 1
ATOM 645 O O . VAL A 1 86 ? -1.620 5.647 3.767 1.00 84.88 86 VAL A O 1
ATOM 648 N N . SER A 1 87 ? -3.636 5.723 2.798 1.00 88.19 87 SER A N 1
ATOM 649 C CA . SER A 1 87 ? -4.386 5.441 4.017 1.00 88.19 87 SER A CA 1
ATOM 650 C C . SER A 1 87 ? -5.106 4.111 3.851 1.00 88.19 87 SER A C 1
ATOM 652 O O . SER A 1 87 ? -5.722 3.860 2.817 1.00 88.19 87 SER A O 1
ATOM 654 N N . ILE A 1 88 ? -5.005 3.246 4.856 1.00 88.75 88 ILE A N 1
ATOM 655 C CA . ILE A 1 88 ? -5.638 1.927 4.850 1.00 88.75 88 ILE A CA 1
ATOM 656 C C . ILE A 1 88 ? -6.670 1.901 5.959 1.00 88.75 88 ILE A C 1
ATOM 658 O O . ILE A 1 88 ? -6.339 2.178 7.109 1.00 88.75 88 ILE A O 1
ATOM 662 N N . THR A 1 89 ? -7.899 1.538 5.611 1.00 90.00 89 THR A N 1
ATOM 663 C CA . THR A 1 89 ? -9.008 1.420 6.556 1.00 90.00 89 THR A CA 1
ATOM 664 C C . THR A 1 89 ? -9.502 -0.014 6.579 1.00 90.00 89 THR A C 1
ATOM 666 O O . THR A 1 89 ? -9.722 -0.614 5.526 1.00 90.00 89 THR A O 1
ATOM 669 N N . ASN A 1 90 ? -9.694 -0.566 7.774 1.00 88.88 90 ASN A N 1
ATOM 670 C CA . ASN A 1 90 ? -10.366 -1.851 7.925 1.00 88.88 90 ASN A CA 1
ATOM 671 C C . ASN A 1 90 ? -11.883 -1.633 7.840 1.00 88.88 90 ASN A C 1
ATOM 673 O O . ASN A 1 90 ? -12.481 -1.040 8.736 1.00 88.88 90 ASN A O 1
ATOM 677 N N . CYS A 1 91 ? -12.503 -2.083 6.752 1.00 79.12 91 CYS A N 1
ATOM 678 C CA . CYS A 1 91 ? -13.954 -2.085 6.599 1.00 79.12 91 CYS A CA 1
ATOM 679 C C . CYS A 1 91 ? -14.495 -3.425 7.120 1.00 79.12 91 CYS A C 1
ATOM 681 O O . CYS A 1 91 ? -14.134 -4.453 6.553 1.00 79.12 91 CYS A O 1
ATOM 683 N N . ASN A 1 92 ? -15.330 -3.384 8.167 1.00 67.69 92 ASN A N 1
ATOM 684 C CA . ASN A 1 92 ? -15.993 -4.550 8.781 1.00 67.69 92 ASN A CA 1
ATOM 685 C C . ASN A 1 92 ? -16.672 -5.459 7.739 1.00 67.69 92 ASN A C 1
ATOM 687 O O . ASN A 1 92 ? -17.361 -4.901 6.846 1.00 67.69 92 ASN A O 1
#

Mean predicted aligned error: 8.57 Å

pLDDT: mean 74.9, std 16.13, range [32.81, 90.06]

Foldseek 3Di:
DDQLADPPDPDPPPCPPPPDDPDDDADDPPSDGDFDCDADPQCPSNHNWHKGFVDDADPDAQDKDWDWIFTQHPNDTRDVVRIDIDIHHHHD

=== Feature glossary ===
Reading guide. The protein is described through the following featur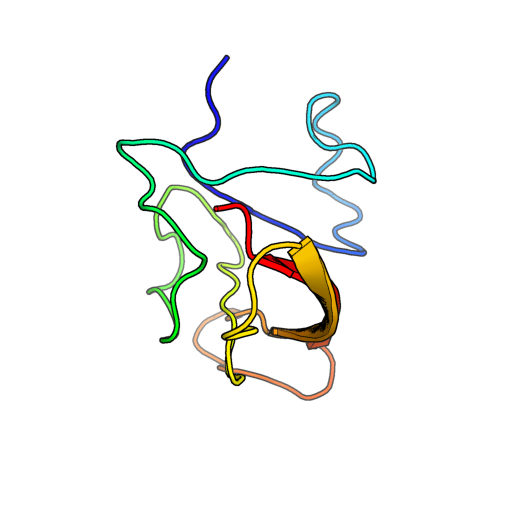es:

Foldseek 3Di. A 3Di character summarizes, for each residue, the relative orientation of the Cα frame of its nearest spatial neighbor. Because it encodes fold topology rather than chemistry, 3Di alignments detect remote structural similarity that sequence alignment misses.

Contact-map, Ramachandran, and PAE plots. Plot images: a contact map (which residues are close in 3D, as an N×N binary image), a Ramachandran scatter (backbone torsion angles, revealing secondary-structure composition at a glance), and — for AlphaFold structures — a PAE heatmap (pairwise prediction confidence).

Radius of gyration, Cα contacts, bounding box. Radius of gyration (Rg) is the root-mean-square distance of Cα atoms from their centroid — a single number for overall size and compactness. A globular domain of N residues has Rg ≈ 2.2·N^0.38 Å; an extended or disordered chain has a much larger Rg. The Cα contact count is the number of residue pairs whose Cα atoms are within 8 Å and are more than four positions apart in sequence — a standard proxy for tertiary packing density. The bounding box is the smallest axis-aligned box enclosing all Cα atoms.

Secondary structure (8-state, DSSP). Eight-state secondary structure (DSSP): H is the canonical α-helix, G the tighter 3₁₀-helix, I the wider π-helix; E/B are β-structure, T and S are turns and bends, and '-' is everything else. DSSP derives these from the pattern of main-chain N–H···O=C hydrogen bonds, not from the sequence.

B-factor. B-factor (Debye–Waller factor) reflects atomic displacement in the crystal lattice. It is an experimental observable (units Å²), not a prediction; low values mean the atom is pinned down, high values mean it moves or is heterogeneous across the crystal.

pLDDT. pLDDT is the predicted lDDT-Cα score: AlphaFold's confidence that the local environment of each residue (all inter-atomic distances within 15 Å) is correctly placed. It is a per-residue number between 0 and 100, with higher meaning more reliable.

Nearest PDB structures. Nearest PDB neighbors are the top structural matches found by Foldseek when searching this structure against the entire Protein Data Bank. Each hit reports a TM-score (0 to 1; >0.5 almost always implies the same fold) and an E-value. These are *structural* homologs — they may share no detectable sequence similarity.

Solvent-accessible surface area. Accessible surface area quantifies burial. A residue with SASA near zero is packed into the hydrophobic core; one with SASA >100 Å² sits on the surface. Computed here via the Shrake–Rupley numerical algorithm with a 1.4 Å probe.

Rendered structure images. Structure images are PyMOL renders from six orthogonal camera directions. Cartoon representation draws helices as coils and strands as arrows; sticks shows the backbone as bonds; surface shows the solvent-excluded envelope. Rainbow coloring maps sequence position to hue (blue→red, N→C); chain coloring assigns a distinct color per polypeptide.

Backbone torsions (φ/ψ). φ (phi) and ψ (psi) are the two rotatable backbone dihedrals per residue: φ is the C(i-1)–N–Cα–C torsion, ψ is the N–Cα–C–N(i+1) torsion, both in degrees on (−180°, 180°]. α-helical residues cluster near (−60°, −45°); β-strand residues near (−120°, +130°). A Ramachandran plot is simply a scatter of (φ, ψ) for every residue.

Predicted aligned error. Predicted Aligned Error (PAE) is an AlphaFold confidence matrix: entry (i, j) is the expected error in the position of residue j, in ångströms, when the prediction is superimposed on the true structure at residue i. Low PAE within a block of residues means that block is internally rigid and well-predicted; high PAE between two blocks means their relative placement is uncertain even if each block individually is confident.

mmCIF coordinates. Structure coordinates are given as an mmCIF _atom_site loop: one row per atom with element, residue name, chain id, sequence number, and x/y/z position in Å. Only the four main-chain atoms per residue are included here; side chains are omitted to keep the record compact.

InterPro / GO / CATH / organism. Database cross-references. InterPro integrates a dozen domain/family signature databases into unified entries with residue-range hits. GO terms attach function/process/location labels with evidence codes. CATH codes position the fold in a four-level structural taxonomy. Organism is the NCBI-taxonomy species name.

Secondary structure (3-state, P-SEA). SS3 is a coarse helix/strand/coil call (letters a/b/c) made by the P-SEA algorithm from inter-Cα distances and dihedrals. It is less detailed than DSSP but needs only Cα positions.

Sequence. Sequence gives the chain of amino acids in standard one-letter code (A=alanine, C=cysteine, …, Y=tyrosine), read N→C. It is the only feature that is directly encoded by the gene; all structural features are derived from the folded form of this sequence.